Protein AF-A0A2H9QA98-F1 (afdb_monomer)

Secondary structure (DSSP, 8-state):
--TTTTT--EEEEEEGGGIIIIIHHHHHSTTEEEEEE--SS--SSEEEEETTEEEEEE--SS-EEEEEE-HHHHHHHHHHHHHHHHHSB-

pLDDT: mean 90.14, std 8.97, range [56.56, 98.56]

Mean predicted aligned error: 4.03 Å

Foldseek 3Di:
DDVVVVLNAEEEEFAPVCCVPPVVVQVPRPNYDYFYDHDPDGPQWDWDADDQKIWIWGVDVVTDIDIDRGNVVSVVVVVVVVVVSVVTHD

Structure (mmCIF, N/CA/C/O backbone):
data_AF-A0A2H9QA98-F1
#
_entry.id   AF-A0A2H9QA98-F1
#
loop_
_atom_site.group_PDB
_atom_site.id
_atom_site.type_symbol
_atom_site.label_atom_id
_atom_site.label_alt_id
_atom_site.label_comp_id
_atom_site.label_asym_id
_atom_site.label_entity_id
_atom_site.label_seq_id
_atom_site.pdbx_PDB_ins_code
_atom_site.Cartn_x
_atom_site.Cartn_y
_atom_site.Cartn_z
_atom_site.occupancy
_atom_site.B_iso_or_equiv
_atom_site.auth_seq_id
_atom_site.auth_comp_id
_atom_site.auth_asym_id
_atom_site.auth_atom_id
_atom_site.pdbx_PDB_model_num
ATOM 1 N N . MET A 1 1 ? -14.257 5.383 -9.250 1.00 63.88 1 MET A N 1
ATOM 2 C CA . MET A 1 1 ? -13.956 6.721 -8.687 1.00 63.88 1 MET A CA 1
ATOM 3 C C . MET A 1 1 ? -12.547 6.699 -8.121 1.00 63.88 1 MET A C 1
ATOM 5 O O . MET A 1 1 ? -12.218 5.734 -7.435 1.00 63.88 1 MET A O 1
ATOM 9 N N . LYS A 1 2 ? -11.706 7.686 -8.442 1.00 81.62 2 LYS A N 1
ATOM 10 C CA . LYS A 1 2 ? -10.288 7.698 -8.037 1.00 81.62 2 LYS A CA 1
ATOM 11 C C . LYS A 1 2 ? -10.136 8.300 -6.633 1.00 81.62 2 LYS A C 1
ATOM 13 O O . LYS A 1 2 ? -10.914 9.161 -6.234 1.00 81.62 2 LYS A O 1
ATOM 18 N N . ARG A 1 3 ? -9.133 7.869 -5.854 1.00 91.00 3 ARG A N 1
ATOM 19 C CA . ARG A 1 3 ? -8.926 8.380 -4.477 1.00 91.00 3 ARG A CA 1
ATOM 20 C C . ARG A 1 3 ? -8.610 9.882 -4.436 1.00 91.00 3 ARG A C 1
ATOM 22 O O . ARG A 1 3 ? -8.992 10.558 -3.486 1.00 91.00 3 ARG A O 1
ATOM 29 N N . SER A 1 4 ? -7.923 10.384 -5.465 1.00 88.44 4 SER A N 1
ATOM 30 C CA . SER A 1 4 ? -7.494 11.781 -5.586 1.00 88.44 4 SER 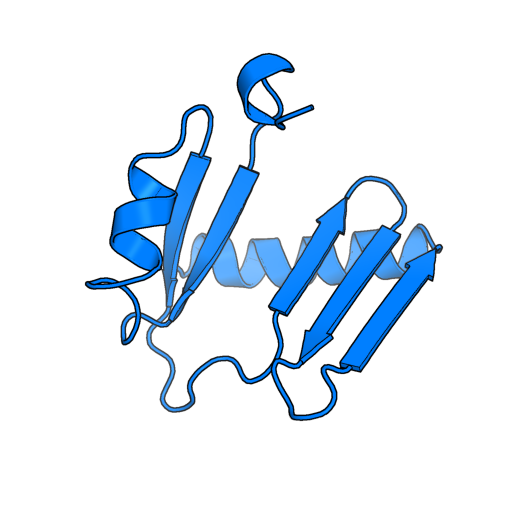A CA 1
ATOM 31 C C . SER A 1 4 ? -8.682 12.730 -5.726 1.00 88.44 4 SER A C 1
ATOM 33 O O . SER A 1 4 ? -8.692 13.784 -5.102 1.00 88.44 4 SER A O 1
ATOM 35 N N . GLU A 1 5 ? -9.727 12.315 -6.444 1.00 91.12 5 GLU A N 1
ATOM 36 C CA . GLU A 1 5 ? -10.998 13.049 -6.566 1.00 91.12 5 GLU A CA 1
ATOM 37 C C . GLU A 1 5 ? -11.682 13.218 -5.201 1.00 91.12 5 GLU A C 1
ATOM 39 O O . GLU A 1 5 ? -12.323 14.231 -4.937 1.00 91.12 5 GLU A O 1
ATOM 44 N N . LYS A 1 6 ? -11.492 12.248 -4.298 1.00 92.12 6 LYS A N 1
ATOM 45 C CA . LYS A 1 6 ? -11.994 12.285 -2.917 1.00 92.12 6 LYS A CA 1
ATOM 46 C C . LYS A 1 6 ? -11.025 12.924 -1.919 1.00 92.12 6 LYS A C 1
ATOM 48 O O . LYS A 1 6 ? -11.307 12.901 -0.724 1.00 92.12 6 LYS A O 1
ATOM 53 N N . LYS A 1 7 ? -9.882 13.450 -2.377 1.00 92.62 7 LYS A N 1
ATOM 54 C CA . LYS A 1 7 ? -8.816 14.017 -1.530 1.00 92.62 7 LYS A CA 1
ATOM 55 C C . LYS A 1 7 ? -8.331 13.058 -0.431 1.00 92.62 7 LYS A C 1
ATOM 57 O O . LYS A 1 7 ? -7.974 13.480 0.666 1.00 92.62 7 LYS A O 1
ATOM 62 N N . ILE A 1 8 ? -8.327 11.754 -0.714 1.00 93.56 8 ILE A N 1
ATOM 63 C CA . ILE A 1 8 ? -7.849 10.737 0.229 1.00 93.56 8 ILE A CA 1
ATOM 64 C C . ILE A 1 8 ? -6.324 10.641 0.117 1.00 93.56 8 ILE A C 1
ATOM 66 O O . ILE A 1 8 ? -5.788 10.218 -0.917 1.00 93.56 8 ILE A O 1
ATOM 70 N N . GLY A 1 9 ? -5.644 11.020 1.201 1.00 94.94 9 GLY A N 1
ATOM 71 C CA . GLY A 1 9 ? -4.194 10.918 1.335 1.00 94.94 9 GLY A CA 1
ATOM 72 C C . GLY A 1 9 ? -3.699 9.473 1.259 1.00 94.94 9 GLY A C 1
ATOM 73 O O . GLY A 1 9 ? -4.365 8.549 1.725 1.00 94.94 9 GLY A O 1
ATOM 74 N N . CYS A 1 10 ? -2.524 9.274 0.670 1.00 95.31 10 CYS A N 1
ATOM 75 C CA . CYS A 1 10 ? -1.883 7.970 0.562 1.00 95.31 10 CYS A CA 1
ATOM 76 C C . CYS A 1 10 ? -0.392 8.095 0.862 1.00 95.31 10 CYS A C 1
ATOM 78 O O . CYS A 1 10 ? 0.287 8.956 0.308 1.00 95.31 10 CYS A O 1
ATOM 80 N N . ARG A 1 11 ? 0.114 7.223 1.733 1.00 96.19 11 ARG A N 1
ATOM 81 C CA . ARG A 1 11 ? 1.545 7.086 2.004 1.00 96.19 11 ARG A CA 1
ATOM 82 C C . ARG A 1 11 ? 2.010 5.746 1.462 1.00 96.19 11 ARG A C 1
ATOM 84 O O . ARG A 1 11 ? 1.369 4.730 1.721 1.00 96.19 11 ARG A O 1
ATOM 91 N N . LEU A 1 12 ? 3.099 5.755 0.704 1.00 94.12 12 LEU A N 1
ATOM 92 C CA . LEU A 1 12 ? 3.617 4.585 0.005 1.00 94.12 12 LEU A CA 1
ATOM 93 C C . LEU A 1 12 ? 5.079 4.360 0.325 1.00 94.12 12 LEU A C 1
ATOM 95 O O . LEU A 1 12 ? 5.916 5.230 0.106 1.00 94.12 12 LEU A O 1
ATOM 99 N N . LEU A 1 13 ? 5.373 3.153 0.780 1.00 92.31 13 LEU A N 1
ATOM 100 C CA . LEU A 1 13 ? 6.723 2.637 0.895 1.00 92.31 13 LEU A CA 1
ATOM 101 C C . LEU A 1 13 ? 7.004 1.741 -0.299 1.00 92.31 13 LEU A C 1
ATOM 103 O O . LEU A 1 13 ? 6.281 0.776 -0.537 1.00 92.31 13 LEU A O 1
ATOM 107 N N . ILE A 1 14 ? 8.028 2.095 -1.065 1.00 90.12 14 ILE A N 1
ATOM 108 C CA . ILE A 1 14 ? 8.393 1.408 -2.301 1.00 90.12 14 ILE A CA 1
ATOM 109 C C . ILE A 1 14 ? 9.867 1.012 -2.214 1.00 90.12 14 ILE A C 1
ATOM 111 O O . ILE A 1 14 ? 10.680 1.714 -1.618 1.00 90.12 14 ILE A O 1
ATOM 115 N N . SER A 1 15 ? 10.234 -0.124 -2.805 1.00 88.06 15 SER A N 1
ATOM 116 C CA . SER A 1 15 ? 11.647 -0.482 -2.944 1.00 88.06 15 SER A CA 1
ATOM 117 C C . SER A 1 15 ? 12.384 0.575 -3.772 1.00 88.06 15 SER A C 1
ATOM 119 O O . SER A 1 15 ? 11.901 0.998 -4.822 1.00 88.06 15 SER A O 1
ATOM 121 N N . GLU A 1 16 ? 13.585 0.956 -3.343 1.00 88.00 16 GLU A N 1
ATOM 122 C CA . GLU A 1 16 ? 14.468 1.872 -4.080 1.00 88.00 16 GLU A CA 1
ATOM 123 C C . GLU A 1 16 ? 14.723 1.396 -5.526 1.00 88.00 16 GLU A C 1
ATOM 125 O O . GLU A 1 16 ? 14.797 2.216 -6.442 1.00 88.00 16 GLU A O 1
ATOM 130 N N . LYS A 1 17 ? 14.717 0.074 -5.766 1.00 86.19 17 LYS A N 1
ATOM 131 C CA . LYS A 1 17 ? 14.846 -0.545 -7.101 1.00 86.19 17 LYS A CA 1
ATOM 132 C C . LYS A 1 17 ? 13.707 -0.182 -8.063 1.00 86.19 17 LYS A C 1
ATOM 134 O O . LYS A 1 17 ? 13.891 -0.228 -9.273 1.00 86.19 17 LYS A O 1
ATOM 139 N N . LEU A 1 18 ? 12.537 0.177 -7.534 1.00 86.44 18 LEU A N 1
ATOM 140 C CA . LEU A 1 18 ? 11.352 0.562 -8.309 1.00 86.44 18 LEU A CA 1
ATOM 141 C C . LEU A 1 18 ? 11.154 2.086 -8.360 1.00 86.44 18 LEU A C 1
ATOM 143 O O . LEU A 1 18 ? 10.123 2.556 -8.839 1.00 86.44 18 LEU A O 1
ATOM 147 N N . SER A 1 19 ? 12.115 2.871 -7.862 1.00 86.19 19 SER A N 1
ATOM 148 C CA . SER A 1 19 ? 12.010 4.335 -7.799 1.00 86.19 19 SER A CA 1
ATOM 149 C C . SER A 1 19 ? 11.878 4.994 -9.172 1.00 86.19 19 SER A C 1
ATOM 151 O O . SER A 1 19 ? 11.106 5.939 -9.320 1.00 86.19 19 SER A O 1
ATOM 153 N N . SER A 1 20 ? 12.575 4.472 -10.184 1.00 86.00 20 SER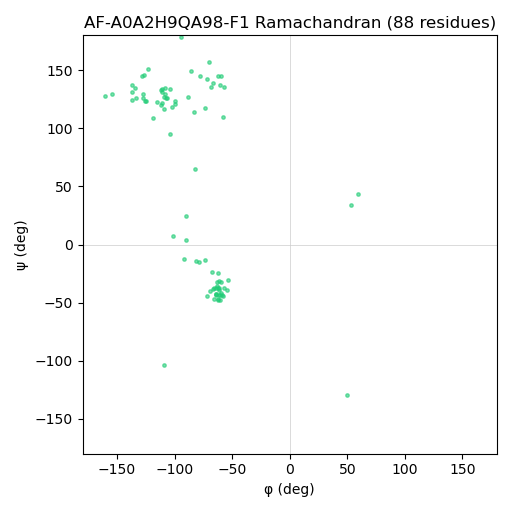 A N 1
ATOM 154 C CA . SER A 1 20 ? 12.564 4.994 -11.556 1.00 86.00 20 SER A CA 1
ATOM 155 C C . SER A 1 20 ? 11.332 4.590 -12.371 1.00 86.00 20 SER A C 1
ATOM 157 O O . SER A 1 20 ? 11.074 5.206 -13.404 1.00 86.00 20 SER A O 1
ATOM 159 N N . THR A 1 21 ? 10.572 3.590 -11.915 1.00 86.31 21 THR A N 1
ATOM 160 C CA . THR A 1 21 ? 9.368 3.075 -12.581 1.00 86.31 21 THR A CA 1
ATOM 161 C C . THR A 1 21 ? 8.120 3.460 -11.783 1.00 86.31 21 THR A C 1
ATOM 163 O O . THR A 1 21 ? 7.732 4.626 -11.760 1.00 86.31 21 THR A O 1
ATOM 166 N N . ILE A 1 22 ? 7.535 2.510 -11.049 1.00 84.75 22 ILE A N 1
ATOM 167 C CA . ILE A 1 22 ? 6.305 2.681 -10.267 1.00 84.75 22 ILE A CA 1
ATOM 168 C C . ILE A 1 22 ? 6.464 3.816 -9.249 1.00 84.75 22 ILE A C 1
ATOM 170 O O . ILE A 1 22 ? 5.530 4.579 -9.017 1.00 84.75 22 ILE A O 1
ATOM 174 N N . GLY A 1 23 ? 7.646 3.968 -8.648 1.00 85.75 23 GLY A N 1
ATOM 175 C CA . GLY A 1 23 ? 7.917 5.038 -7.692 1.00 85.75 23 GLY A CA 1
ATOM 176 C C . GLY A 1 23 ? 7.728 6.437 -8.276 1.00 85.75 23 GLY A C 1
ATOM 177 O O . GLY A 1 23 ? 7.131 7.294 -7.621 1.00 85.75 23 GLY A O 1
ATOM 178 N N . LYS A 1 24 ? 8.184 6.655 -9.513 1.00 88.44 24 LYS A N 1
ATOM 179 C CA . LYS A 1 24 ? 8.063 7.935 -10.218 1.00 88.44 24 LYS A CA 1
ATOM 180 C C . LYS A 1 24 ? 6.601 8.263 -10.507 1.00 88.44 24 LYS A C 1
ATOM 182 O O . LYS A 1 24 ? 6.157 9.367 -10.191 1.00 88.44 24 LYS A O 1
ATOM 187 N N . ASP A 1 25 ? 5.853 7.291 -11.024 1.00 88.94 25 ASP A N 1
ATOM 188 C CA . ASP A 1 25 ? 4.436 7.463 -11.352 1.00 88.94 25 ASP A CA 1
ATOM 189 C C . ASP A 1 25 ? 3.627 7.786 -10.095 1.00 88.94 25 ASP A C 1
ATOM 191 O O . ASP A 1 25 ? 2.899 8.779 -10.047 1.00 88.94 25 ASP A O 1
ATOM 195 N N . ARG A 1 26 ? 3.842 7.020 -9.018 1.00 90.31 26 ARG A N 1
ATOM 196 C CA . ARG A 1 26 ? 3.146 7.214 -7.740 1.00 90.31 26 ARG A CA 1
ATOM 197 C C . ARG A 1 26 ? 3.456 8.559 -7.094 1.00 90.31 26 ARG A C 1
ATOM 199 O O . ARG A 1 26 ? 2.565 9.155 -6.496 1.00 90.31 26 ARG A O 1
ATOM 206 N N . LYS A 1 27 ? 4.686 9.064 -7.226 1.00 90.44 27 LYS A N 1
ATOM 207 C CA . LYS A 1 27 ? 5.086 10.367 -6.667 1.00 90.44 27 LYS A CA 1
ATOM 208 C C . LYS A 1 27 ? 4.389 11.543 -7.362 1.00 90.44 27 LYS A C 1
ATOM 210 O O . LYS A 1 27 ? 4.237 12.594 -6.750 1.00 90.44 27 LYS A O 1
ATOM 215 N N . SER A 1 28 ? 3.940 11.365 -8.606 1.00 90.44 28 SER A N 1
ATOM 216 C CA . SER A 1 28 ? 3.173 12.380 -9.341 1.00 90.44 28 SER A CA 1
ATOM 217 C C . SER A 1 28 ? 1.677 12.407 -8.992 1.00 90.44 28 SER A C 1
ATOM 219 O O . SER A 1 28 ? 0.979 13.365 -9.329 1.00 90.44 28 SER A O 1
ATOM 221 N N . GLU A 1 29 ? 1.161 11.378 -8.310 1.00 91.19 29 GLU A N 1
ATOM 222 C CA . GLU A 1 29 ? -0.255 11.303 -7.951 1.00 91.19 29 GLU A CA 1
ATOM 223 C C . GLU A 1 29 ? -0.616 12.371 -6.896 1.00 91.19 29 GLU A C 1
ATOM 225 O O . GLU A 1 29 ? 0.079 12.501 -5.884 1.00 91.19 29 GLU A O 1
ATOM 230 N N . PRO A 1 30 ? -1.746 13.090 -7.032 1.00 93.94 30 PRO A N 1
ATOM 231 C CA . PRO A 1 30 ? -2.203 14.024 -6.005 1.00 93.94 30 PRO A CA 1
ATOM 232 C C . PRO A 1 30 ? -2.465 13.349 -4.652 1.00 93.94 30 PRO A C 1
ATOM 234 O O . PRO A 1 30 ? -2.995 12.235 -4.589 1.00 93.94 30 PRO A O 1
ATOM 237 N N . TYR A 1 31 ? -2.169 14.068 -3.564 1.00 94.88 31 TYR A N 1
ATOM 238 C CA . TYR A 1 31 ? -2.347 13.606 -2.179 1.00 94.88 31 TYR A CA 1
ATOM 239 C C . TYR A 1 31 ? -1.545 12.332 -1.869 1.00 94.88 31 TYR A C 1
ATOM 241 O O . TYR A 1 31 ? -2.072 11.388 -1.274 1.00 94.88 31 TYR A O 1
ATOM 249 N N . THR A 1 32 ? -0.292 12.279 -2.322 1.00 95.12 32 THR A N 1
ATOM 250 C CA . THR A 1 32 ? 0.557 11.084 -2.229 1.00 95.12 32 THR A CA 1
ATOM 251 C C . THR A 1 32 ? 1.930 11.438 -1.723 1.00 95.12 32 THR A C 1
ATOM 253 O O . THR A 1 32 ? 2.621 12.241 -2.340 1.00 95.12 32 THR A O 1
ATOM 256 N N . ASP A 1 33 ? 2.349 10.764 -0.663 1.00 95.75 33 ASP A N 1
ATOM 257 C CA . ASP A 1 33 ? 3.734 10.780 -0.229 1.00 95.75 33 ASP A CA 1
ATOM 258 C C . ASP A 1 33 ? 4.351 9.419 -0.517 1.00 95.75 33 ASP A C 1
ATOM 260 O O . ASP A 1 33 ? 3.835 8.379 -0.097 1.00 95.75 33 ASP A O 1
ATOM 264 N N . VAL A 1 34 ? 5.479 9.426 -1.213 1.00 94.44 34 VAL A N 1
ATOM 265 C CA . VAL A 1 34 ? 6.249 8.219 -1.505 1.00 94.44 34 VAL A CA 1
ATOM 266 C C . VAL A 1 34 ? 7.561 8.295 -0.742 1.00 94.44 34 VAL A C 1
ATOM 268 O O . VAL A 1 34 ? 8.233 9.325 -0.760 1.00 94.44 34 VAL A O 1
ATOM 271 N N . ARG A 1 35 ? 7.921 7.199 -0.078 1.00 93.75 35 ARG A N 1
ATOM 272 C CA . ARG A 1 35 ? 9.254 6.973 0.471 1.00 93.75 35 ARG A CA 1
ATOM 273 C C . ARG A 1 35 ? 9.842 5.686 -0.077 1.00 93.75 35 ARG A C 1
ATOM 275 O O . ARG A 1 35 ? 9.121 4.732 -0.375 1.00 93.75 35 ARG A O 1
ATOM 282 N N . PHE A 1 36 ? 11.162 5.662 -0.159 1.00 90.75 36 PHE A N 1
ATOM 283 C CA . PHE A 1 36 ? 11.925 4.536 -0.661 1.00 90.75 36 PHE A CA 1
ATOM 284 C C . PHE A 1 36 ? 12.670 3.832 0.465 1.00 90.75 36 PHE A C 1
ATOM 286 O O . PHE A 1 36 ? 13.313 4.475 1.296 1.00 90.75 36 PHE A O 1
ATOM 293 N N . VAL A 1 37 ? 12.600 2.504 0.478 1.00 86.81 37 VAL A N 1
ATOM 294 C CA . VAL A 1 37 ? 13.415 1.655 1.353 1.00 86.81 37 VAL A CA 1
ATOM 295 C C . VAL A 1 37 ? 14.430 0.887 0.531 1.00 86.81 37 VAL A C 1
ATOM 297 O O . VAL A 1 37 ? 14.101 0.304 -0.508 1.00 86.81 37 VAL A O 1
ATOM 300 N N . SER A 1 38 ? 15.671 0.890 1.016 1.00 80.81 38 SER A N 1
ATOM 301 C CA . SER A 1 38 ? 16.705 0.014 0.485 1.00 80.81 38 SER A CA 1
ATOM 302 C C . SER A 1 38 ? 16.390 -1.394 0.969 1.00 80.81 38 SER A C 1
ATOM 304 O O . SER A 1 38 ? 16.293 -1.646 2.168 1.00 80.81 38 SER A O 1
ATOM 306 N N . SER A 1 39 ? 16.121 -2.281 0.024 1.00 69.38 39 SER A N 1
ATOM 307 C CA . SER A 1 39 ? 15.758 -3.662 0.294 1.00 69.38 39 SER A CA 1
ATOM 308 C C . SER A 1 39 ? 16.510 -4.535 -0.694 1.00 69.38 39 SER A C 1
ATOM 310 O O . SER A 1 39 ? 16.408 -4.334 -1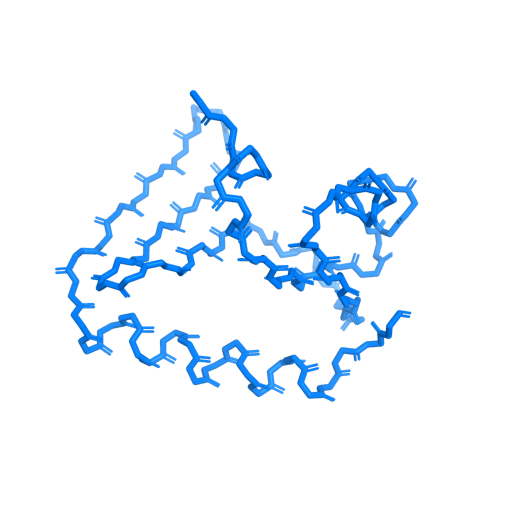.910 1.00 69.38 39 SER A O 1
ATOM 312 N N . GLU A 1 40 ? 17.260 -5.497 -0.162 1.00 62.53 40 GLU A N 1
ATOM 313 C CA . GLU A 1 40 ? 17.958 -6.533 -0.930 1.00 62.53 40 GLU A CA 1
ATOM 314 C C . GLU A 1 40 ? 16.960 -7.266 -1.848 1.00 62.53 40 GLU A C 1
ATOM 316 O O . GLU A 1 40 ? 17.216 -7.472 -3.038 1.00 62.53 40 GLU A O 1
ATOM 321 N N . THR A 1 41 ? 15.752 -7.518 -1.337 1.00 56.56 41 THR A N 1
ATOM 322 C CA . THR A 1 41 ? 14.659 -8.197 -2.044 1.00 56.56 41 THR A CA 1
ATOM 323 C C . THR A 1 41 ? 13.596 -7.191 -2.490 1.00 56.56 41 THR A C 1
ATOM 325 O O . THR A 1 41 ? 13.173 -6.336 -1.711 1.00 56.56 41 THR A O 1
ATOM 328 N N . ALA A 1 42 ? 13.116 -7.263 -3.733 1.00 60.62 42 ALA A N 1
ATOM 329 C CA . ALA A 1 42 ? 11.897 -6.536 -4.103 1.00 60.62 42 ALA A CA 1
ATOM 330 C C . ALA A 1 42 ? 10.757 -6.992 -3.176 1.00 60.62 42 ALA A C 1
ATOM 332 O O . ALA A 1 42 ? 10.645 -8.188 -2.932 1.00 60.62 42 ALA A O 1
ATOM 333 N N . MET A 1 43 ? 9.942 -6.075 -2.635 1.00 67.50 43 MET A N 1
ATOM 334 C CA . MET A 1 43 ? 8.809 -6.462 -1.782 1.00 67.50 43 MET A CA 1
ATOM 335 C C . MET A 1 43 ? 7.890 -7.391 -2.594 1.00 67.50 43 MET A C 1
ATOM 337 O O . MET A 1 43 ? 7.256 -6.912 -3.535 1.00 67.50 43 MET A O 1
ATOM 341 N N . PRO A 1 44 ? 7.825 -8.700 -2.279 1.00 68.50 44 PRO A N 1
ATOM 342 C CA . PRO A 1 44 ? 7.157 -9.678 -3.143 1.00 68.50 44 PRO A CA 1
ATOM 343 C C . PRO A 1 44 ? 5.629 -9.556 -3.077 1.00 68.50 44 PRO A C 1
ATOM 345 O O . PRO A 1 44 ? 4.910 -10.112 -3.901 1.00 68.50 44 PRO A O 1
ATOM 348 N N . MET A 1 45 ? 5.134 -8.809 -2.090 1.00 86.50 45 MET A N 1
ATOM 349 C CA . MET A 1 45 ? 3.728 -8.605 -1.802 1.00 86.50 45 MET A CA 1
ATOM 350 C C . MET A 1 45 ? 3.478 -7.130 -1.494 1.00 86.50 45 MET A C 1
ATOM 352 O O . MET A 1 45 ? 4.224 -6.501 -0.739 1.00 86.50 45 MET A O 1
ATOM 356 N N . ALA A 1 46 ? 2.393 -6.591 -2.040 1.00 90.62 46 ALA A N 1
ATOM 357 C CA . ALA A 1 46 ? 1.871 -5.290 -1.657 1.00 90.62 46 ALA A CA 1
ATOM 358 C C . ALA A 1 46 ? 0.901 -5.450 -0.479 1.00 90.62 46 ALA A C 1
ATOM 360 O O . ALA A 1 46 ? -0.062 -6.209 -0.570 1.00 90.62 46 ALA A O 1
ATOM 361 N N . ALA A 1 47 ? 1.124 -4.700 0.600 1.00 94.62 47 ALA A N 1
ATOM 362 C CA . ALA A 1 47 ? 0.195 -4.593 1.721 1.00 94.62 47 ALA A CA 1
ATOM 363 C C . ALA A 1 47 ? -0.450 -3.200 1.720 1.00 94.62 47 ALA A C 1
ATOM 365 O O . ALA A 1 47 ? 0.236 -2.190 1.864 1.00 94.62 47 ALA A O 1
ATOM 366 N N . ASN A 1 48 ? -1.770 -3.140 1.546 1.00 95.69 48 ASN A N 1
ATOM 367 C CA . ASN A 1 48 ? -2.547 -1.903 1.535 1.00 95.69 48 ASN A CA 1
ATOM 368 C C . ASN A 1 48 ? -3.434 -1.854 2.776 1.00 95.69 48 ASN A C 1
ATOM 370 O O . ASN A 1 48 ? -4.300 -2.709 2.952 1.00 95.69 48 ASN A O 1
ATOM 374 N N . ILE A 1 49 ? -3.241 -0.838 3.609 1.00 97.50 49 ILE A N 1
ATOM 375 C CA . ILE A 1 49 ? -3.952 -0.673 4.879 1.00 97.50 49 ILE A CA 1
ATOM 376 C C . ILE A 1 49 ? -4.959 0.463 4.718 1.00 97.50 49 ILE A C 1
ATOM 378 O O . ILE A 1 49 ? -4.595 1.563 4.298 1.00 97.50 49 ILE A O 1
ATOM 382 N N . TYR A 1 50 ? -6.230 0.208 5.021 1.00 96.06 50 TYR A N 1
ATOM 383 C CA . TYR A 1 50 ? -7.281 1.220 4.948 1.00 96.06 50 TYR A CA 1
ATOM 384 C C . TYR A 1 50 ? -8.428 0.889 5.904 1.00 96.06 50 TYR A C 1
ATOM 386 O O . TYR A 1 50 ? -8.986 -0.205 5.874 1.00 96.06 50 TYR A O 1
ATOM 394 N N . LYS A 1 51 ? -8.835 1.860 6.733 1.00 96.00 51 LYS A N 1
ATOM 395 C CA . LYS A 1 51 ? -9.833 1.646 7.799 1.00 96.00 51 LYS A CA 1
ATOM 396 C C . LYS A 1 51 ? -9.462 0.411 8.646 1.00 96.00 51 LYS A C 1
ATOM 398 O O . LYS A 1 51 ? -8.325 0.307 9.076 1.00 96.00 51 LYS A O 1
ATOM 403 N N . ASN A 1 52 ? -10.401 -0.509 8.858 1.00 98.19 52 ASN A N 1
ATOM 404 C CA . ASN A 1 52 ? -10.239 -1.784 9.559 1.00 98.19 52 ASN A CA 1
ATOM 405 C C . ASN A 1 52 ? -9.830 -2.940 8.621 1.00 98.19 52 ASN A C 1
ATOM 407 O O . ASN A 1 52 ? -10.170 -4.091 8.894 1.00 98.19 52 ASN A O 1
ATOM 411 N N . LYS A 1 53 ? -9.201 -2.645 7.474 1.00 98.50 53 LYS A N 1
ATOM 412 C CA . LYS A 1 53 ? -8.896 -3.631 6.430 1.00 98.50 53 LYS A CA 1
ATOM 413 C C . LYS A 1 53 ? -7.433 -3.608 6.021 1.00 98.50 53 LYS A C 1
ATOM 415 O O . LYS A 1 53 ? -6.813 -2.548 5.917 1.00 98.50 53 LYS A O 1
ATOM 420 N N . VAL A 1 54 ? -6.927 -4.796 5.708 1.00 98.19 54 VAL A N 1
ATOM 421 C CA . VAL A 1 54 ? -5.631 -5.004 5.061 1.00 98.19 54 VAL A CA 1
ATOM 422 C C . VAL A 1 54 ? -5.853 -5.829 3.800 1.00 98.19 54 VAL A C 1
ATOM 424 O O . VAL A 1 54 ? -6.416 -6.918 3.860 1.00 98.19 54 VAL A O 1
ATOM 427 N N . LEU A 1 55 ? -5.423 -5.304 2.656 1.00 97.44 55 LEU A N 1
ATOM 428 C CA . LEU A 1 55 ? -5.350 -6.036 1.395 1.00 97.44 55 LEU A CA 1
ATOM 429 C C . LEU A 1 55 ? -3.899 -6.436 1.144 1.00 97.44 55 LEU A C 1
ATOM 431 O O . LEU A 1 55 ? -3.036 -5.574 0.972 1.00 97.44 55 LEU A O 1
ATOM 435 N N . LEU A 1 56 ? -3.663 -7.736 1.071 1.00 96.19 56 LEU A N 1
ATOM 436 C CA . LEU A 1 56 ? -2.411 -8.338 0.647 1.00 96.19 56 LEU A CA 1
ATOM 437 C C . LEU A 1 56 ? -2.556 -8.772 -0.811 1.00 96.19 56 LEU A C 1
ATOM 439 O O . LEU A 1 56 ? -3.480 -9.515 -1.131 1.00 96.19 56 LEU A O 1
ATOM 443 N N . ALA A 1 57 ? -1.676 -8.298 -1.688 1.00 94.38 57 ALA A N 1
ATOM 444 C CA . ALA A 1 57 ? -1.690 -8.636 -3.107 1.00 94.38 57 A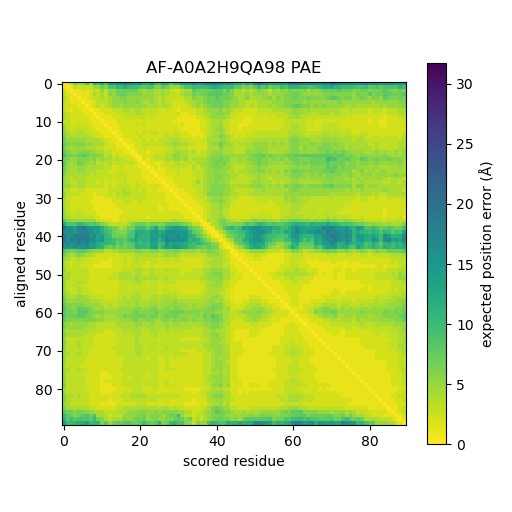LA A CA 1
ATOM 445 C C . ALA A 1 57 ? -0.317 -9.139 -3.556 1.00 94.38 57 ALA A C 1
ATOM 447 O O . ALA A 1 57 ? 0.700 -8.481 -3.323 1.00 94.38 57 ALA A O 1
ATOM 448 N N . VAL A 1 58 ? -0.306 -10.290 -4.222 1.00 91.81 58 VAL A N 1
ATOM 449 C CA . VAL A 1 58 ? 0.864 -10.885 -4.865 1.00 91.81 58 VAL A CA 1
ATOM 450 C C . VAL A 1 58 ? 0.600 -10.918 -6.365 1.00 91.81 58 VAL A C 1
ATOM 452 O O . VAL A 1 58 ? -0.391 -11.484 -6.828 1.00 91.81 58 VAL A O 1
ATOM 455 N N . TRP A 1 59 ? 1.492 -10.291 -7.127 1.00 87.06 59 TRP A N 1
ATOM 456 C CA . TRP A 1 59 ? 1.414 -10.221 -8.586 1.00 87.06 59 TRP A CA 1
ATOM 457 C C . TRP A 1 59 ? 1.979 -11.502 -9.223 1.00 87.06 59 TRP A C 1
ATOM 459 O O . TRP A 1 59 ? 3.022 -11.475 -9.869 1.00 87.06 59 TRP A O 1
ATOM 469 N N . SER A 1 60 ? 1.311 -12.630 -8.974 1.00 88.69 60 SER A N 1
ATOM 470 C CA . SER A 1 60 ? 1.546 -13.935 -9.611 1.00 88.69 60 SER A CA 1
ATOM 471 C C . SER A 1 60 ? 0.621 -14.152 -10.818 1.00 88.69 60 SER A C 1
ATOM 473 O O . SER A 1 60 ? -0.225 -13.306 -11.107 1.00 88.69 60 SER A O 1
ATOM 475 N N . ASP A 1 61 ? 0.762 -15.289 -11.504 1.00 90.69 61 ASP A N 1
ATOM 476 C CA . ASP A 1 61 ? -0.193 -15.757 -12.515 1.00 90.69 61 ASP A CA 1
ATOM 477 C C . ASP A 1 61 ? -0.783 -17.121 -12.091 1.00 90.69 61 ASP A C 1
ATOM 479 O O . ASP A 1 61 ? -0.044 -18.111 -12.063 1.00 90.69 61 ASP A O 1
ATOM 483 N N . PRO A 1 62 ? -2.069 -17.190 -11.684 1.00 93.44 62 PRO A N 1
ATOM 484 C CA . PRO A 1 62 ? -3.003 -16.069 -11.541 1.00 93.44 62 PRO A CA 1
ATOM 485 C C . PRO A 1 62 ? -2.636 -15.147 -10.359 1.00 93.44 62 PRO A C 1
ATOM 487 O O . PRO A 1 62 ? -1.966 -15.587 -9.414 1.00 93.44 62 PRO A O 1
ATOM 490 N N . PRO A 1 63 ? -3.073 -13.872 -10.362 1.00 92.81 63 PRO A N 1
ATOM 491 C CA . PRO A 1 63 ? -2.811 -12.956 -9.256 1.00 92.81 63 PRO A CA 1
ATOM 492 C C . PRO A 1 63 ? -3.543 -13.410 -7.992 1.00 92.81 63 PRO A C 1
ATOM 494 O O . PRO A 1 63 ? -4.710 -13.803 -8.040 1.00 92.81 63 PRO A O 1
ATOM 497 N N . LEU A 1 64 ? -2.867 -13.311 -6.847 1.00 94.94 64 LEU A N 1
ATOM 498 C CA . LEU A 1 64 ? -3.422 -13.685 -5.549 1.00 94.94 64 LEU A CA 1
ATOM 499 C C . LEU A 1 64 ? -3.694 -12.436 -4.709 1.00 94.94 64 LEU A C 1
ATOM 501 O O . LEU A 1 64 ? -2.814 -11.595 -4.517 1.00 94.94 64 LEU A O 1
ATOM 505 N N . ALA A 1 65 ? -4.904 -12.341 -4.160 1.00 96.12 65 ALA A N 1
ATOM 506 C CA . ALA A 1 65 ? -5.294 -11.270 -3.255 1.00 96.12 65 ALA A CA 1
ATOM 507 C C . ALA A 1 65 ? -6.034 -11.818 -2.032 1.00 96.12 65 ALA A C 1
ATOM 509 O O . ALA A 1 65 ? -6.946 -12.633 -2.158 1.00 96.12 65 ALA A O 1
ATOM 510 N N . ILE A 1 66 ? -5.668 -11.328 -0.848 1.00 97.12 66 ILE A N 1
ATOM 511 C CA . ILE A 1 66 ? -6.306 -11.663 0.427 1.00 97.12 66 ILE A CA 1
ATOM 512 C C . ILE A 1 66 ? -6.717 -10.356 1.096 1.00 97.12 66 ILE A C 1
ATOM 514 O O . ILE A 1 66 ? -5.882 -9.482 1.325 1.00 97.12 66 ILE A O 1
ATOM 518 N N . THR A 1 67 ? -8.004 -10.216 1.415 1.00 98.00 67 THR A N 1
ATOM 519 C CA . THR A 1 67 ? -8.499 -9.095 2.223 1.00 98.00 67 THR A CA 1
ATOM 520 C C . THR A 1 67 ? -8.848 -9.590 3.613 1.00 98.00 67 THR A C 1
ATOM 522 O O . THR A 1 67 ? -9.636 -10.518 3.765 1.00 98.00 67 THR A O 1
ATOM 525 N N . ILE A 1 68 ? -8.280 -8.940 4.620 1.00 98.31 68 ILE A N 1
ATOM 526 C CA . ILE A 1 68 ? -8.526 -9.220 6.028 1.00 98.31 68 ILE A CA 1
ATOM 527 C C . ILE A 1 68 ? -9.291 -8.031 6.606 1.00 98.31 68 ILE A C 1
ATOM 529 O O . ILE A 1 68 ? -8.807 -6.901 6.541 1.00 98.31 68 ILE A O 1
ATOM 533 N N . GLU A 1 69 ? -10.478 -8.274 7.159 1.00 98.56 69 GLU A N 1
ATOM 534 C CA . GLU A 1 69 ? -11.278 -7.266 7.859 1.00 98.56 69 GLU A CA 1
ATOM 535 C C . GLU A 1 69 ? -11.173 -7.480 9.373 1.00 98.56 69 GLU A C 1
ATOM 537 O O . GLU A 1 69 ? -11.867 -8.307 9.954 1.00 98.56 69 GLU A O 1
ATOM 542 N N . SER A 1 70 ? -10.259 -6.749 10.008 1.00 98.50 70 SER A N 1
ATOM 543 C CA . SER A 1 70 ? -10.027 -6.768 11.452 1.00 98.50 70 SER A CA 1
ATOM 544 C C . SER A 1 70 ? -9.285 -5.501 11.862 1.00 98.50 70 SER A C 1
ATOM 546 O O . SER A 1 70 ? -8.237 -5.183 11.296 1.00 98.50 70 SER A O 1
ATOM 548 N N . ARG A 1 71 ? -9.815 -4.790 12.867 1.00 98.38 71 ARG A N 1
ATOM 549 C CA . ARG A 1 71 ? -9.167 -3.589 13.416 1.00 98.38 71 ARG A CA 1
ATOM 550 C C . ARG A 1 71 ? -7.819 -3.923 14.056 1.00 98.38 71 AR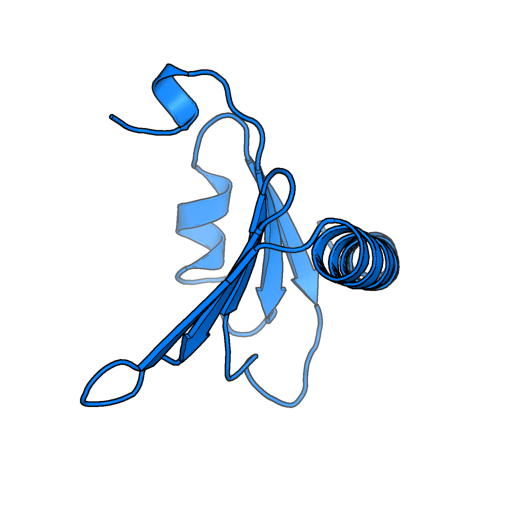G A C 1
ATOM 552 O O . ARG A 1 71 ? -6.846 -3.227 13.815 1.00 98.38 71 ARG A O 1
ATOM 559 N N . GLU A 1 72 ? -7.754 -5.016 14.808 1.00 98.56 72 GLU A N 1
ATOM 560 C CA . GLU A 1 72 ? -6.523 -5.463 15.466 1.00 98.56 72 GLU A CA 1
ATOM 561 C C . GLU A 1 72 ? -5.399 -5.714 14.449 1.00 98.56 72 GLU A C 1
ATOM 563 O O . GLU A 1 72 ? -4.268 -5.257 14.622 1.00 98.56 72 GLU A O 1
ATOM 568 N N . ILE A 1 73 ? -5.732 -6.361 13.329 1.00 98.12 73 ILE A N 1
ATOM 569 C CA . ILE A 1 73 ? -4.763 -6.634 12.265 1.00 98.12 73 ILE A CA 1
ATOM 570 C C . ILE A 1 73 ? -4.394 -5.344 11.524 1.00 98.12 73 ILE A C 1
ATOM 572 O O . ILE A 1 73 ? -3.210 -5.108 11.285 1.00 98.12 73 ILE A O 1
ATOM 576 N N . SER A 1 74 ? -5.363 -4.485 11.180 1.00 98.44 74 SER A N 1
ATOM 577 C CA . SER A 1 74 ? -5.060 -3.220 10.496 1.00 98.44 74 SER A CA 1
ATOM 578 C C . SER A 1 74 ? -4.168 -2.304 11.328 1.00 98.44 74 SER A C 1
ATOM 580 O O . SER A 1 74 ? -3.249 -1.699 10.777 1.00 98.44 74 SER A O 1
ATOM 582 N N . ASP A 1 75 ? -4.396 -2.240 12.639 1.00 98.38 75 ASP A N 1
ATOM 583 C CA . ASP A 1 75 ? -3.627 -1.395 13.553 1.00 98.38 75 ASP A CA 1
ATOM 584 C C . ASP A 1 75 ? -2.193 -1.926 13.712 1.00 98.38 75 ASP A C 1
ATOM 586 O O . ASP A 1 75 ? -1.235 -1.153 13.660 1.00 98.38 75 ASP A O 1
ATOM 590 N N . SER A 1 76 ? -2.025 -3.250 13.797 1.00 98.06 76 SER A N 1
ATOM 591 C CA . SER A 1 76 ? -0.708 -3.900 13.833 1.00 98.06 76 SER A CA 1
ATOM 592 C C . SER A 1 76 ? 0.101 -3.648 12.551 1.00 98.06 76 SER A C 1
ATOM 594 O O . SER A 1 76 ? 1.257 -3.215 12.601 1.00 98.06 76 SE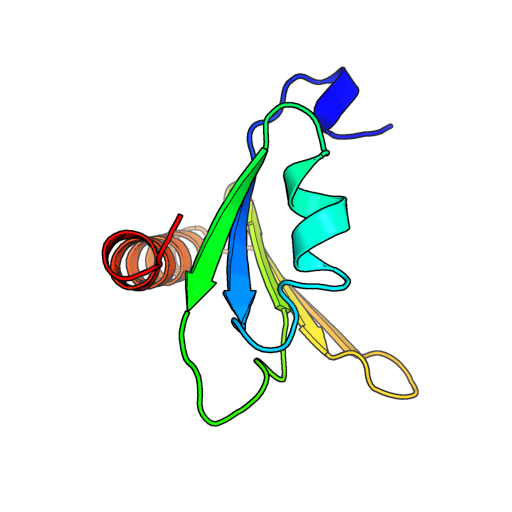R A O 1
ATOM 596 N N . PHE A 1 77 ? -0.525 -3.808 11.379 1.00 97.19 77 PHE A N 1
ATOM 597 C CA . PHE A 1 77 ? 0.108 -3.484 10.097 1.00 97.19 77 PHE A CA 1
ATOM 598 C C . PHE A 1 77 ? 0.432 -1.989 9.970 1.00 97.19 77 PHE A C 1
ATOM 600 O O . PHE A 1 77 ? 1.480 -1.639 9.426 1.00 97.19 77 PHE A O 1
ATOM 607 N N . ALA A 1 78 ? -0.431 -1.101 10.476 1.00 96.94 78 ALA A N 1
ATOM 608 C CA . ALA A 1 78 ? -0.176 0.337 10.480 1.00 96.94 78 ALA A CA 1
ATOM 609 C C . ALA A 1 78 ? 1.038 0.687 11.350 1.00 96.94 78 ALA A C 1
ATOM 611 O O . ALA A 1 78 ? 1.902 1.444 10.909 1.00 96.94 78 ALA A O 1
ATOM 612 N N . ALA A 1 79 ? 1.162 0.094 12.540 1.00 97.06 79 ALA A N 1
ATOM 613 C CA . ALA A 1 79 ? 2.327 0.282 13.402 1.00 97.06 79 ALA A CA 1
ATOM 614 C C . ALA A 1 79 ? 3.627 -0.182 12.720 1.00 97.06 79 ALA A C 1
ATOM 616 O O . ALA A 1 79 ? 4.632 0.535 12.743 1.00 97.06 79 ALA A 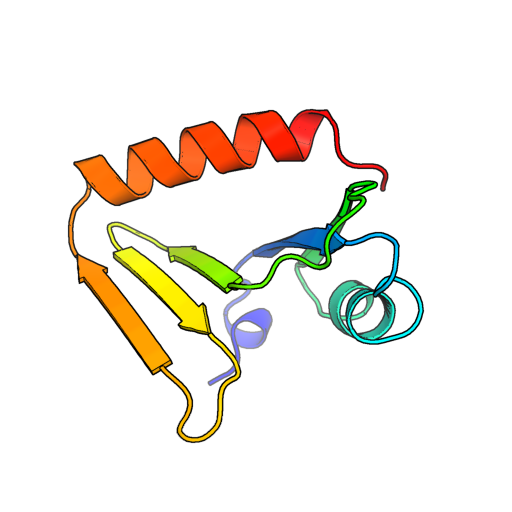O 1
ATOM 617 N N . PHE A 1 80 ? 3.595 -1.337 12.046 1.00 93.94 80 PHE A N 1
ATOM 618 C CA . PHE A 1 80 ? 4.733 -1.822 11.264 1.00 93.94 80 PHE A CA 1
ATOM 619 C C . PHE A 1 80 ? 5.070 -0.891 10.088 1.00 93.94 80 PHE A C 1
ATOM 621 O O . PHE A 1 80 ? 6.237 -0.559 9.872 1.00 93.94 80 PHE A O 1
ATOM 628 N N . PHE A 1 81 ? 4.056 -0.396 9.371 1.00 94.56 81 PHE A N 1
ATOM 629 C CA . PHE A 1 81 ? 4.240 0.599 8.317 1.00 94.56 81 PHE A CA 1
ATOM 630 C C . PHE A 1 81 ? 4.910 1.870 8.850 1.00 94.56 81 PHE A C 1
ATOM 632 O O . PHE A 1 81 ? 5.845 2.357 8.224 1.00 94.56 81 PHE A O 1
ATOM 639 N N . GLU A 1 82 ? 4.493 2.395 10.006 1.00 95.44 82 GLU A N 1
ATOM 640 C CA . GLU A 1 82 ? 5.106 3.593 10.598 1.00 95.44 82 GLU A CA 1
ATOM 641 C C . GLU A 1 82 ? 6.580 3.388 10.962 1.00 95.44 82 GLU A C 1
ATOM 643 O O . GLU A 1 82 ? 7.393 4.300 10.779 1.00 95.44 82 GLU A O 1
ATOM 648 N N . LEU A 1 83 ? 6.948 2.199 11.453 1.00 91.88 83 LEU A N 1
ATOM 649 C CA . LEU A 1 83 ? 8.343 1.858 11.736 1.00 91.88 83 LEU A CA 1
ATOM 650 C C . LEU A 1 83 ? 9.19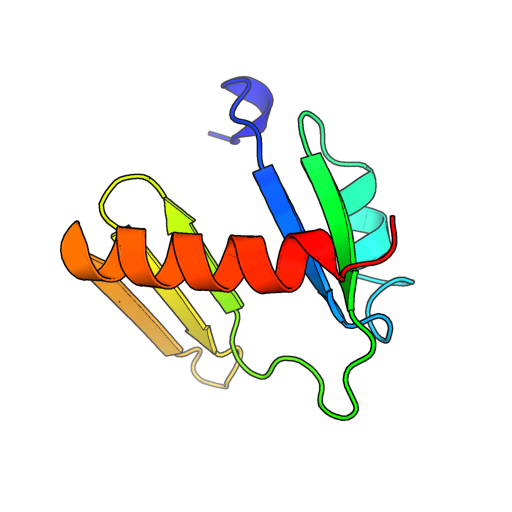2 1.938 10.463 1.00 91.88 83 LEU A C 1
ATOM 652 O O . LEU A 1 83 ? 10.248 2.572 10.456 1.00 91.88 83 LEU A O 1
ATOM 656 N N . LEU A 1 84 ? 8.711 1.349 9.368 1.00 89.50 84 LEU A N 1
ATOM 657 C CA . LEU A 1 84 ? 9.383 1.429 8.071 1.00 89.50 84 LEU A CA 1
ATOM 658 C C . LEU A 1 84 ? 9.368 2.860 7.518 1.00 89.50 84 LEU A C 1
ATOM 660 O O . LEU A 1 84 ? 10.361 3.325 6.962 1.00 89.50 84 LEU A O 1
ATOM 664 N N . TRP A 1 85 ? 8.264 3.587 7.701 1.00 93.44 85 TRP A N 1
ATOM 665 C CA . TRP A 1 85 ? 8.059 4.922 7.144 1.00 93.44 85 TRP A CA 1
ATOM 666 C C . TRP A 1 85 ? 9.095 5.898 7.676 1.00 93.44 85 TRP A C 1
ATOM 668 O O . TRP A 1 85 ? 9.681 6.655 6.901 1.00 93.44 85 TRP A O 1
ATOM 678 N N . LYS A 1 86 ? 9.373 5.838 8.983 1.00 91.81 86 LYS A N 1
ATOM 679 C CA . LYS A 1 86 ? 10.403 6.649 9.647 1.00 91.81 86 LYS A CA 1
ATOM 680 C C . LYS A 1 86 ? 11.805 6.420 9.077 1.00 91.81 86 LYS A C 1
ATOM 682 O O . LYS A 1 86 ? 12.575 7.372 9.029 1.00 91.81 86 LYS A O 1
ATOM 687 N N . ASN A 1 87 ? 12.098 5.207 8.611 1.00 85.88 87 ASN A N 1
ATOM 688 C CA . ASN A 1 87 ? 13.395 4.825 8.046 1.00 85.88 87 ASN A CA 1
ATOM 689 C C . ASN A 1 87 ? 13.484 5.009 6.517 1.00 85.88 87 ASN A C 1
ATOM 691 O O . ASN A 1 87 ? 14.574 4.953 5.951 1.00 85.88 87 ASN A O 1
ATOM 695 N N . GLY A 1 88 ? 12.359 5.230 5.832 1.00 82.75 88 GLY A N 1
ATOM 696 C CA . GLY A 1 88 ? 12.329 5.447 4.386 1.00 82.75 88 GLY A CA 1
ATOM 697 C C . GLY A 1 88 ? 12.892 6.811 3.966 1.00 82.75 88 GLY A C 1
ATOM 698 O O . GLY A 1 88 ? 12.632 7.833 4.607 1.00 82.75 88 GLY A O 1
ATOM 699 N N . LYS A 1 89 ? 13.612 6.839 2.840 1.00 82.25 89 LYS A N 1
ATOM 700 C CA . LYS A 1 89 ? 14.116 8.059 2.183 1.00 82.25 89 LYS A CA 1
ATOM 701 C C . LYS A 1 89 ? 12.989 8.753 1.403 1.00 82.25 89 LYS A C 1
ATOM 703 O O . LYS A 1 89 ? 12.123 8.067 0.870 1.00 82.25 89 LYS A O 1
ATOM 708 N N . LYS A 1 90 ? 12.975 10.088 1.339 1.00 78.25 90 LYS A N 1
ATOM 709 C CA . L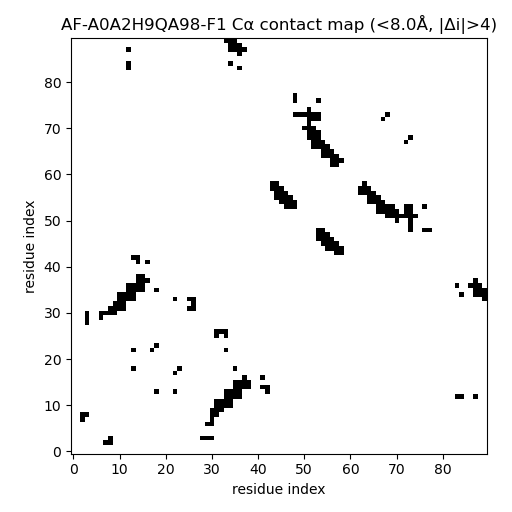YS A 1 90 ? 11.968 10.879 0.589 1.00 78.25 90 LYS A CA 1
ATOM 710 C C . LYS A 1 90 ? 12.271 10.978 -0.913 1.00 78.25 90 LYS A C 1
ATOM 712 O O . LYS A 1 90 ? 13.463 10.890 -1.260 1.00 78.25 90 LYS A O 1
#

Solvent-accessible surface area (backbone atoms only — not comparable to full-atom values): 5244 Å² total; per-residue (Å²): 136,62,54,54,85,69,68,48,71,45,80,42,82,40,44,50,91,38,39,87,51,67,42,47,59,52,50,70,40,68,56,41,49,54,27,31,34,90,56,99,61,74,74,77,53,50,78,46,75,54,86,43,23,33,38,39,37,31,92,51,91,77,66,45,75,48,78,46,84,35,53,71,58,21,52,51,52,48,53,53,48,50,60,52,54,75,71,29,43,118

Nearest PDB structures (foldseek):
  2zl1-assembly1_B  TM=4.237E-01  e=1.862E+00  unclassified
  6ehp-assembly1_B  TM=3.920E-01  e=3.378E+00  Homo sapiens
  5yk3-assembly2_B  TM=3.272E-01  e=2.271E+00  Homo sapiens
  7yh1-assembly2_C  TM=3.480E-01  e=3.856E+00  Promethearchaeum syntrophicum

Sequence (90 aa):
MKRSEKKIGCRLLISEKLSSTIGKDRKSEPYTDVRFVSSETAMPMAANIYKNKVLLAVWSDPPLAITIESREISDSFAAFFELLWKNGKK

Radius of gyration: 13.48 Å; Cα contacts (8 Å, |Δi|>4): 133; chains: 1; bounding box: 32×30×28 Å